Protein AF-A0A842W9D4-F1 (afdb_monomer_lite)

pLDDT: mean 93.51, std 5.96, range [63.38, 97.62]

Foldseek 3Di:
DDDDDDDDDDPVVVVVLVVCVVVVVAVDSVRSVVVVVVVVVVVVVVD

Radius of gyration: 11.85 Å; chains: 1; bounding box: 22×27×31 Å

Structure (mmCIF, N/CA/C/O backbone):
data_AF-A0A842W9D4-F1
#
_entry.id   AF-A0A842W9D4-F1
#
loop_
_atom_site.group_PDB
_atom_site.id
_atom_site.type_symbol
_atom_site.label_atom_id
_atom_site.label_alt_id
_atom_site.label_comp_id
_atom_site.label_asym_id
_atom_site.label_entity_id
_atom_site.label_seq_id
_atom_site.pdbx_PDB_ins_code
_atom_site.Cartn_x
_atom_site.Cartn_y
_atom_site.Cartn_z
_atom_site.occupancy
_atom_site.B_iso_or_equiv
_atom_site.auth_seq_id
_atom_site.auth_comp_id
_atom_site.auth_asym_id
_atom_site.auth_atom_id
_atom_site.pdbx_PDB_model_num
ATOM 1 N N . MET A 1 1 ? 13.096 18.246 3.710 1.00 80.19 1 MET A N 1
ATOM 2 C CA . MET A 1 1 ? 14.135 17.312 3.222 1.00 80.19 1 MET A CA 1
ATOM 3 C C . MET A 1 1 ? 13.591 15.895 3.367 1.00 80.19 1 MET A C 1
ATOM 5 O O . MET A 1 1 ? 12.901 15.660 4.353 1.00 80.19 1 MET A O 1
ATOM 9 N N . LYS A 1 2 ? 13.788 15.001 2.391 1.00 87.75 2 LYS A N 1
ATOM 10 C CA . LYS A 1 2 ? 13.369 13.590 2.485 1.00 87.75 2 LYS A CA 1
ATOM 11 C C . LYS A 1 2 ? 14.601 12.707 2.325 1.00 87.75 2 LYS A C 1
ATOM 13 O O . LYS A 1 2 ? 15.335 12.895 1.361 1.00 87.75 2 LYS A O 1
ATOM 18 N N . GLU A 1 3 ? 14.772 11.744 3.219 1.00 93.94 3 GLU A N 1
ATOM 19 C CA . GLU A 1 3 ? 15.870 10.779 3.166 1.00 93.94 3 GLU A CA 1
ATOM 20 C C . GLU A 1 3 ? 15.446 9.512 2.419 1.00 93.94 3 GLU A C 1
ATOM 22 O O . GLU A 1 3 ? 14.313 9.039 2.560 1.00 93.94 3 GLU A O 1
ATOM 27 N N . ARG A 1 4 ? 16.353 8.951 1.612 1.00 93.75 4 ARG A N 1
ATOM 28 C CA . ARG A 1 4 ? 16.129 7.661 0.952 1.00 93.75 4 ARG A CA 1
ATOM 29 C C . ARG A 1 4 ? 16.596 6.548 1.879 1.00 93.75 4 ARG A C 1
ATOM 31 O O . ARG A 1 4 ? 17.761 6.500 2.252 1.00 93.75 4 ARG A O 1
ATOM 38 N N . ILE A 1 5 ? 15.695 5.619 2.169 1.00 94.12 5 ILE A N 1
ATOM 39 C CA . ILE A 1 5 ? 15.992 4.414 2.943 1.00 94.12 5 ILE A CA 1
ATOM 40 C C . ILE A 1 5 ? 15.716 3.165 2.108 1.00 94.12 5 ILE A C 1
ATOM 42 O O . ILE A 1 5 ? 14.846 3.172 1.233 1.00 94.12 5 ILE A O 1
ATOM 46 N N . THR A 1 6 ? 16.435 2.090 2.411 1.00 95.31 6 THR A N 1
ATOM 47 C CA . THR A 1 6 ? 16.168 0.747 1.886 1.00 95.31 6 THR A CA 1
ATOM 48 C C . THR A 1 6 ? 15.579 -0.089 3.010 1.00 95.31 6 THR A C 1
ATOM 50 O O . THR A 1 6 ? 16.124 -0.107 4.111 1.00 95.31 6 THR A O 1
ATOM 53 N N . VAL A 1 7 ? 14.467 -0.772 2.746 1.00 94.06 7 VAL A N 1
ATOM 54 C CA . VAL A 1 7 ? 13.781 -1.608 3.737 1.00 94.06 7 VAL A CA 1
ATOM 55 C C . VAL A 1 7 ? 13.483 -2.983 3.157 1.00 94.06 7 VAL A C 1
ATOM 57 O O . VAL A 1 7 ? 13.103 -3.106 1.992 1.00 94.06 7 VAL A O 1
ATOM 60 N N . THR A 1 8 ? 13.625 -4.010 3.988 1.00 96.81 8 THR A N 1
ATOM 61 C CA . THR A 1 8 ? 13.144 -5.361 3.694 1.00 96.81 8 THR A CA 1
ATOM 62 C C . THR A 1 8 ? 11.764 -5.507 4.317 1.00 96.81 8 THR A C 1
ATOM 64 O O . THR A 1 8 ? 11.608 -5.292 5.516 1.00 96.81 8 THR A O 1
ATOM 67 N N . ILE A 1 9 ? 10.761 -5.850 3.512 1.00 95.12 9 ILE A N 1
ATOM 68 C CA . ILE A 1 9 ? 9.380 -6.030 3.969 1.00 95.12 9 ILE A CA 1
ATOM 69 C C . ILE A 1 9 ? 8.799 -7.322 3.408 1.00 95.12 9 ILE A C 1
ATOM 71 O O . ILE A 1 9 ? 9.268 -7.834 2.388 1.00 95.12 9 ILE A O 1
ATOM 75 N N . ASP A 1 10 ? 7.764 -7.828 4.072 1.00 97.62 10 ASP A N 1
ATOM 76 C CA . ASP A 1 10 ? 7.038 -9.000 3.607 1.00 97.62 10 ASP A CA 1
ATOM 77 C C . ASP A 1 10 ? 6.449 -8.791 2.195 1.00 97.62 10 ASP A C 1
ATOM 79 O O . ASP A 1 10 ? 6.007 -7.695 1.824 1.00 97.62 10 ASP A O 1
ATOM 83 N N . LYS A 1 11 ? 6.450 -9.861 1.388 1.00 97.06 11 LYS A N 1
ATOM 84 C CA . LYS A 1 11 ? 6.006 -9.807 -0.012 1.00 97.06 11 LYS A CA 1
ATOM 85 C C . LYS A 1 11 ? 4.518 -9.496 -0.136 1.00 97.06 11 LYS A C 1
ATOM 87 O O . LYS A 1 11 ? 4.127 -8.833 -1.096 1.00 97.06 11 LYS A O 1
ATOM 92 N N . GLU A 1 12 ? 3.683 -9.969 0.781 1.00 97.25 12 GLU A N 1
ATOM 93 C CA . GLU A 1 12 ? 2.247 -9.698 0.762 1.00 97.25 12 GLU A CA 1
ATOM 94 C C . GLU A 1 12 ? 1.962 -8.238 1.107 1.00 97.25 12 GLU A C 1
ATOM 96 O O . GLU A 1 12 ? 1.156 -7.599 0.426 1.00 97.25 12 GLU A O 1
ATOM 101 N N . LEU A 1 13 ? 2.694 -7.674 2.074 1.00 95.69 13 LEU A N 1
ATOM 102 C CA . LEU A 1 13 ? 2.625 -6.244 2.394 1.00 95.69 13 LEU A 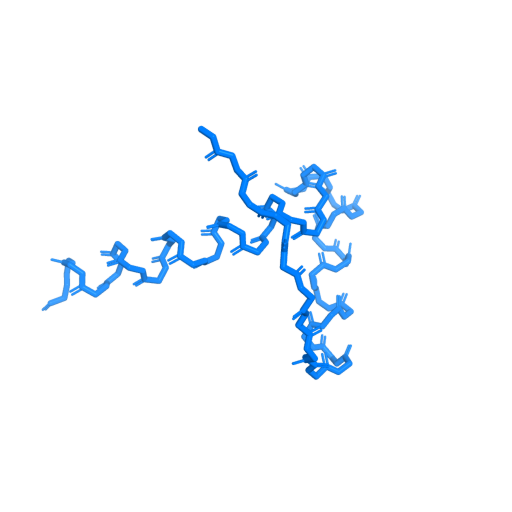CA 1
ATOM 103 C C . LEU A 1 13 ? 3.036 -5.375 1.201 1.00 95.69 13 LEU A C 1
ATOM 105 O O . LEU A 1 13 ? 2.338 -4.414 0.868 1.00 95.69 13 LEU A O 1
ATOM 109 N N . LEU A 1 14 ? 4.128 -5.733 0.517 1.00 95.88 14 LEU A N 1
ATOM 110 C CA . LEU A 1 14 ? 4.564 -5.024 -0.687 1.00 95.88 14 LEU A CA 1
ATOM 111 C C . LEU A 1 14 ? 3.506 -5.097 -1.797 1.00 95.88 14 LEU A C 1
ATOM 113 O O . LEU A 1 14 ? 3.160 -4.077 -2.389 1.00 95.88 14 LEU A O 1
ATOM 117 N N . ARG A 1 15 ? 2.934 -6.282 -2.042 1.00 97.06 15 ARG A N 1
ATOM 118 C CA . ARG A 1 15 ? 1.857 -6.467 -3.030 1.00 97.06 15 ARG A CA 1
ATOM 119 C C . ARG A 1 15 ? 0.612 -5.660 -2.682 1.00 97.06 15 ARG A C 1
ATOM 121 O O . ARG A 1 15 ? -0.044 -5.132 -3.577 1.00 97.06 15 ARG A O 1
ATOM 128 N N . TRP A 1 16 ? 0.256 -5.580 -1.402 1.00 96.50 16 TRP A N 1
ATOM 129 C CA . TRP A 1 16 ? -0.856 -4.750 -0.957 1.00 96.50 16 TRP A CA 1
ATOM 130 C C . TRP A 1 16 ? -0.577 -3.272 -1.238 1.00 96.50 16 TRP A C 1
ATOM 132 O O . TRP A 1 16 ? -1.442 -2.584 -1.777 1.00 96.50 16 TRP A O 1
ATOM 142 N N . LEU A 1 17 ? 0.634 -2.793 -0.943 1.00 95.50 17 LEU A N 1
ATOM 143 C CA . LEU A 1 17 ? 1.037 -1.417 -1.227 1.00 95.50 17 LEU A CA 1
ATOM 144 C C . LEU A 1 17 ? 0.948 -1.105 -2.728 1.00 95.50 17 LEU A C 1
ATOM 146 O O . LEU A 1 17 ? 0.343 -0.101 -3.101 1.00 95.50 17 LEU A O 1
ATOM 150 N N . ASP A 1 18 ? 1.464 -1.997 -3.574 1.00 95.50 18 ASP A N 1
ATOM 151 C CA . ASP A 1 18 ? 1.448 -1.848 -5.033 1.00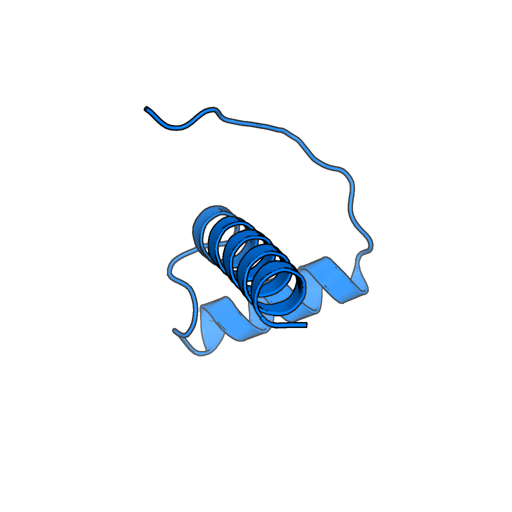 95.50 18 ASP A CA 1
ATOM 152 C C . ASP A 1 18 ? 0.022 -1.773 -5.594 1.00 95.50 18 ASP A C 1
ATOM 154 O O . ASP A 1 18 ? -0.301 -0.847 -6.334 1.00 95.50 18 ASP A O 1
ATOM 158 N N . LYS A 1 19 ? -0.890 -2.640 -5.134 1.00 97.19 19 LYS A N 1
ATOM 159 C CA . LYS A 1 19 ? -2.309 -2.580 -5.533 1.00 97.19 19 LYS A CA 1
ATOM 160 C C . LYS A 1 19 ? -2.969 -1.237 -5.206 1.00 97.19 19 LYS A C 1
ATOM 162 O O . LYS A 1 19 ? -3.902 -0.825 -5.892 1.00 97.19 19 LYS A O 1
ATOM 167 N N . ASN A 1 20 ? -2.548 -0.566 -4.134 1.00 95.12 20 ASN A N 1
ATOM 168 C CA . ASN A 1 20 ? -3.083 0.749 -3.775 1.00 95.12 20 ASN A CA 1
ATOM 169 C C . ASN A 1 20 ? -2.481 1.878 -4.632 1.00 95.12 20 ASN A C 1
ATOM 171 O O . ASN A 1 20 ? -3.132 2.906 -4.824 1.00 95.12 20 ASN A O 1
ATOM 175 N N . ILE A 1 21 ? -1.284 1.683 -5.190 1.00 95.38 21 ILE A N 1
ATOM 176 C CA . ILE A 1 21 ? -0.712 2.585 -6.198 1.00 95.38 21 ILE A CA 1
ATOM 177 C C . ILE A 1 21 ? -1.500 2.459 -7.506 1.00 95.38 21 ILE A C 1
ATOM 179 O O . ILE A 1 21 ? -1.920 3.475 -8.054 1.00 95.38 21 ILE A O 1
ATOM 183 N N . ASP A 1 22 ? -1.806 1.234 -7.945 1.00 94.56 22 ASP A N 1
ATOM 184 C CA . ASP A 1 22 ? -2.601 0.990 -9.162 1.00 94.56 22 ASP A CA 1
ATOM 185 C C . ASP A 1 22 ? -3.998 1.621 -9.075 1.00 94.56 22 ASP A C 1
ATOM 187 O O . ASP A 1 22 ? -4.515 2.189 -10.037 1.00 94.56 22 ASP A O 1
ATOM 191 N N . LYS A 1 23 ? -4.593 1.594 -7.877 1.00 95.19 23 LYS A N 1
ATOM 192 C CA . LYS A 1 23 ? -5.868 2.260 -7.566 1.00 95.19 23 LYS A CA 1
ATOM 193 C C . LYS A 1 23 ? -5.768 3.787 -7.468 1.00 95.19 23 LYS A C 1
ATOM 195 O O . LYS A 1 23 ? -6.759 4.427 -7.130 1.00 95.19 23 LYS A O 1
ATOM 200 N N . LYS A 1 24 ? -4.595 4.377 -7.728 1.00 91.56 24 LYS A N 1
ATOM 201 C CA . LYS A 1 24 ? -4.299 5.814 -7.599 1.00 91.56 24 LYS A CA 1
ATOM 202 C C . LYS A 1 24 ? -4.548 6.382 -6.195 1.00 91.56 24 LYS A C 1
ATOM 204 O O . LYS A 1 24 ? -4.724 7.586 -6.041 1.00 91.56 24 LYS A O 1
ATOM 209 N N . ILE A 1 25 ? -4.532 5.533 -5.164 1.00 92.69 25 ILE A N 1
ATOM 210 C CA . ILE A 1 25 ? -4.610 5.969 -3.760 1.00 92.69 25 ILE A CA 1
ATOM 211 C C . ILE A 1 25 ? -3.256 6.549 -3.336 1.00 92.69 25 ILE A C 1
ATO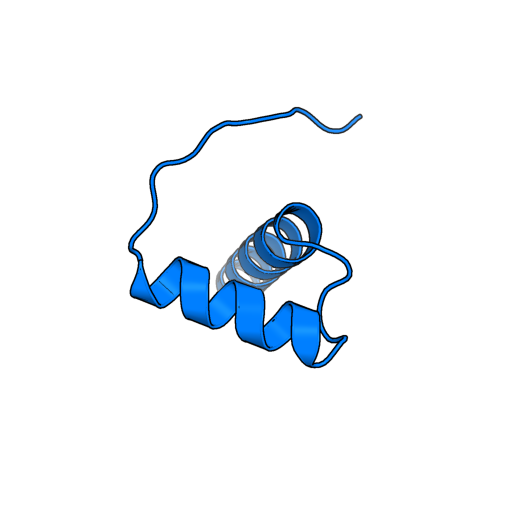M 213 O O . ILE A 1 25 ? -3.191 7.551 -2.626 1.00 92.69 25 ILE A O 1
ATOM 217 N N . PHE A 1 26 ? -2.161 5.945 -3.808 1.00 96.19 26 PHE A N 1
ATOM 218 C CA . PHE A 1 26 ? -0.805 6.426 -3.570 1.00 96.19 26 PHE A CA 1
ATOM 219 C C . PHE A 1 26 ? -0.105 6.779 -4.879 1.00 96.19 26 PHE A C 1
ATOM 221 O O . PHE A 1 26 ? -0.188 6.038 -5.850 1.00 96.19 26 PHE A O 1
ATOM 228 N N . ALA A 1 27 ? 0.657 7.876 -4.881 1.00 93.75 27 ALA A N 1
ATOM 229 C CA . ALA A 1 27 ? 1.464 8.268 -6.034 1.00 93.75 27 ALA A CA 1
ATOM 230 C C . ALA A 1 27 ? 2.635 7.304 -6.318 1.00 93.75 27 ALA A C 1
ATOM 232 O O . ALA A 1 27 ? 3.044 7.153 -7.463 1.00 93.75 27 ALA A O 1
ATOM 233 N N . ASN A 1 28 ? 3.211 6.685 -5.281 1.00 94.94 28 ASN A N 1
ATOM 234 C CA . ASN A 1 28 ? 4.286 5.691 -5.371 1.00 94.94 28 ASN A CA 1
ATOM 235 C C . ASN A 1 28 ? 4.470 4.971 -4.019 1.00 94.94 28 ASN A C 1
ATOM 237 O O . ASN A 1 28 ? 3.824 5.322 -3.027 1.00 94.94 28 ASN A O 1
ATOM 241 N N . ARG A 1 29 ? 5.386 3.990 -3.965 1.00 94.50 29 ARG A N 1
ATOM 242 C CA . ARG A 1 29 ? 5.686 3.207 -2.750 1.00 94.50 29 ARG A CA 1
ATOM 243 C C . ARG A 1 29 ? 6.139 4.082 -1.583 1.00 94.50 29 ARG A C 1
ATOM 245 O O . ARG A 1 29 ? 5.658 3.890 -0.474 1.00 94.50 29 ARG A O 1
ATOM 252 N N . SER A 1 30 ? 7.009 5.065 -1.823 1.00 95.00 30 SER A N 1
ATOM 253 C CA . SER A 1 30 ? 7.491 5.975 -0.775 1.00 95.00 30 SER A CA 1
ATOM 254 C C . SER A 1 30 ? 6.360 6.824 -0.195 1.00 95.00 30 SER A C 1
ATOM 256 O O . SER A 1 30 ? 6.267 6.961 1.019 1.00 95.00 30 SER A O 1
ATOM 258 N N . HIS A 1 31 ? 5.468 7.344 -1.042 1.00 94.75 31 HIS A N 1
ATOM 259 C CA . HIS A 1 31 ? 4.295 8.099 -0.608 1.00 94.75 31 HIS A CA 1
ATOM 260 C C . HIS A 1 31 ? 3.332 7.233 0.207 1.00 94.75 31 HIS A C 1
ATOM 262 O O . HIS A 1 31 ? 2.892 7.652 1.274 1.00 94.75 31 HIS A O 1
ATOM 268 N N . GLY A 1 32 ? 3.035 6.017 -0.262 1.00 95.62 32 GLY A N 1
ATOM 269 C CA . GLY A 1 32 ? 2.171 5.097 0.475 1.00 95.62 32 GLY A CA 1
ATOM 270 C C . GL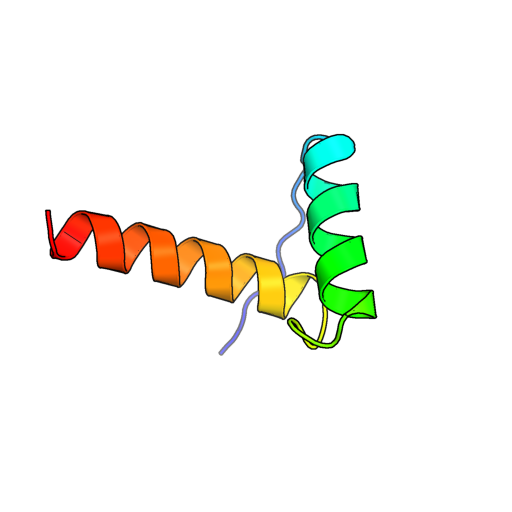Y A 1 32 ? 2.771 4.683 1.817 1.00 95.62 32 GLY A C 1
ATOM 271 O O . GLY A 1 32 ? 2.078 4.706 2.829 1.00 95.62 32 GLY A O 1
ATOM 272 N N . PHE A 1 33 ? 4.072 4.395 1.860 1.00 95.31 33 PHE A N 1
ATOM 273 C CA . PHE A 1 33 ? 4.776 4.076 3.101 1.00 95.31 33 PHE A CA 1
ATOM 274 C C . PHE A 1 33 ? 4.753 5.250 4.094 1.00 95.31 33 PHE A C 1
ATOM 276 O O . PHE A 1 33 ? 4.374 5.073 5.251 1.00 95.31 33 PHE A O 1
ATOM 283 N N . GLU A 1 34 ? 5.067 6.465 3.632 1.00 95.06 34 GLU A N 1
ATOM 284 C CA . GLU A 1 34 ? 5.020 7.686 4.447 1.00 95.06 34 GLU A CA 1
ATOM 285 C C . GLU A 1 34 ? 3.608 7.949 5.000 1.00 95.06 34 GLU A C 1
ATOM 287 O O . GLU A 1 34 ? 3.448 8.242 6.187 1.00 95.06 34 GLU A O 1
ATOM 292 N N . TYR A 1 35 ? 2.577 7.804 4.162 1.00 95.62 35 TYR A N 1
ATOM 293 C CA . TYR A 1 35 ? 1.179 7.976 4.558 1.00 95.62 35 TYR A CA 1
ATOM 294 C C . TYR A 1 35 ? 0.756 6.974 5.640 1.00 95.62 35 TYR A C 1
ATOM 296 O O . TYR A 1 35 ? 0.129 7.355 6.629 1.00 95.62 35 TYR A O 1
ATOM 304 N N . LEU A 1 36 ? 1.108 5.695 5.478 1.00 95.00 36 LEU A N 1
ATOM 305 C CA . LEU A 1 36 ? 0.748 4.644 6.433 1.00 95.00 36 LEU A CA 1
ATOM 306 C C . LEU A 1 36 ? 1.392 4.875 7.803 1.00 95.00 36 LEU A C 1
ATOM 308 O O . LEU A 1 36 ? 0.713 4.724 8.820 1.00 95.00 36 LEU A O 1
ATOM 312 N N . ILE A 1 37 ? 2.663 5.289 7.832 1.00 95.06 37 ILE A N 1
ATOM 313 C CA . ILE A 1 37 ? 3.363 5.639 9.075 1.00 95.06 37 ILE A CA 1
ATOM 314 C C . ILE A 1 37 ? 2.680 6.827 9.755 1.00 95.06 37 ILE A C 1
ATOM 316 O O . ILE A 1 37 ? 2.350 6.744 10.937 1.00 95.06 37 ILE A O 1
ATOM 320 N N . LYS A 1 38 ? 2.399 7.907 9.012 1.00 95.62 38 LYS A N 1
ATOM 321 C CA . LYS A 1 38 ? 1.696 9.085 9.548 1.00 95.62 38 LYS A CA 1
ATOM 322 C C . LYS A 1 38 ? 0.349 8.709 10.160 1.00 95.62 38 LYS A C 1
ATOM 324 O O . LYS A 1 38 ? 0.085 9.045 11.310 1.00 95.62 38 LYS A O 1
ATOM 329 N N . ARG A 1 39 ? -0.453 7.921 9.439 1.00 95.25 39 ARG A N 1
ATOM 330 C CA . ARG A 1 39 ? -1.761 7.454 9.912 1.00 95.25 39 ARG A CA 1
ATOM 331 C C . ARG A 1 39 ? -1.659 6.599 11.178 1.00 95.25 39 ARG A C 1
ATOM 333 O O . ARG A 1 39 ? -2.544 6.662 12.027 1.00 95.25 39 ARG A O 1
ATOM 340 N N . LYS A 1 40 ? -0.617 5.771 11.312 1.00 95.81 40 LYS A N 1
ATOM 341 C CA . LYS A 1 40 ? -0.383 4.969 12.524 1.00 95.81 40 LYS A CA 1
ATOM 342 C C . LYS A 1 40 ? -0.041 5.861 13.721 1.00 95.81 40 LYS A C 1
ATOM 344 O O . LYS A 1 40 ? -0.645 5.676 14.772 1.00 95.81 40 LYS A O 1
ATOM 349 N N . ILE A 1 41 ? 0.824 6.861 13.532 1.00 96.06 41 ILE A N 1
ATOM 350 C CA . ILE A 1 41 ? 1.175 7.849 14.566 1.00 96.06 41 ILE A CA 1
ATOM 351 C C . ILE A 1 41 ? -0.059 8.645 15.010 1.00 96.06 41 ILE A C 1
ATOM 353 O O . ILE A 1 41 ? -0.277 8.834 16.201 1.00 96.06 41 ILE A O 1
ATOM 357 N N . GLU A 1 42 ? -0.890 9.105 14.073 1.00 95.25 42 GLU A N 1
ATOM 358 C CA . GLU A 1 42 ? -2.127 9.833 14.397 1.00 95.25 42 GLU A CA 1
ATOM 359 C C . GLU A 1 42 ? -3.095 8.984 15.224 1.00 95.25 42 GLU A C 1
ATOM 361 O O . GLU A 1 42 ? -3.678 9.478 16.184 1.00 95.25 42 GLU A O 1
ATOM 366 N N . LYS A 1 43 ? -3.239 7.696 14.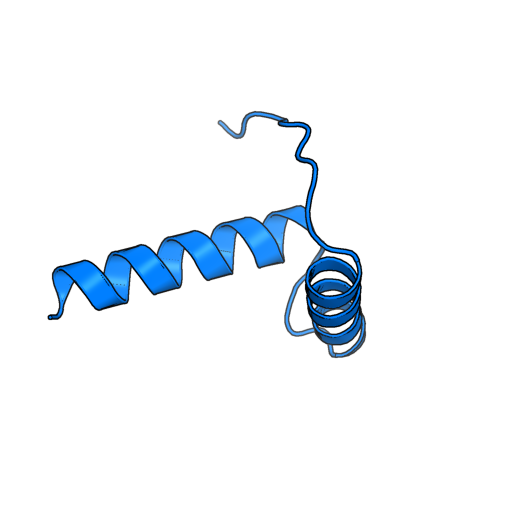891 1.00 95.00 43 LYS A N 1
ATOM 367 C CA . LYS A 1 43 ? -4.062 6.770 15.679 1.00 95.00 43 LYS A CA 1
ATOM 368 C C . LYS A 1 43 ? -3.541 6.576 17.099 1.00 95.00 43 LYS A C 1
ATOM 370 O O . LYS A 1 43 ? -4.355 6.412 17.990 1.00 95.00 43 LYS A O 1
ATOM 375 N N . GLU A 1 44 ? -2.226 6.576 17.301 1.00 93.94 44 GLU A N 1
ATOM 376 C CA . GLU A 1 44 ? -1.619 6.455 18.635 1.00 93.94 44 GLU A CA 1
ATOM 377 C C . GLU A 1 44 ? -1.742 7.737 19.456 1.00 93.94 44 GLU A C 1
ATOM 379 O O . GLU A 1 44 ? -1.867 7.664 20.667 1.00 93.94 44 GLU A O 1
ATOM 384 N N . LYS A 1 45 ? -1.734 8.910 18.813 1.00 87.75 45 LYS A N 1
ATOM 385 C CA . LYS A 1 45 ? -1.942 10.198 19.496 1.00 87.75 45 LYS A CA 1
ATOM 386 C C . LYS A 1 45 ? -3.393 10.439 19.911 1.00 87.75 45 LYS A C 1
ATOM 388 O O . LYS A 1 45 ? -3.634 11.217 20.826 1.00 87.75 45 LYS A O 1
ATOM 393 N N . ASN A 1 46 ? -4.331 9.829 19.193 1.00 75.25 46 ASN A N 1
ATOM 394 C CA . ASN A 1 46 ? -5.770 9.966 19.412 1.00 75.25 46 ASN A CA 1
ATOM 395 C C . ASN A 1 46 ? -6.372 8.781 20.195 1.00 75.25 46 ASN A C 1
ATOM 397 O O . ASN A 1 46 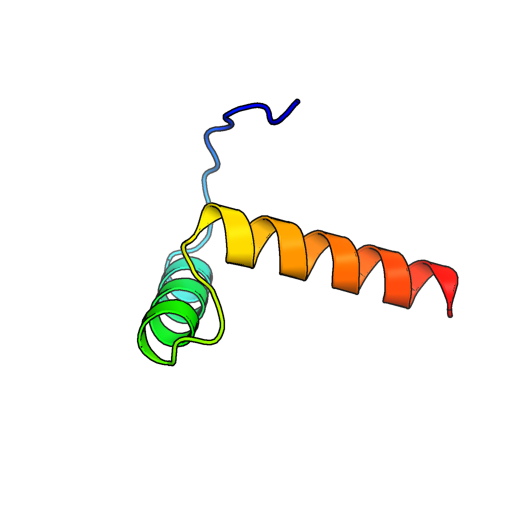? -7.597 8.677 20.261 1.00 75.25 46 ASN A O 1
ATOM 401 N N . ALA A 1 47 ? -5.535 7.877 20.713 1.00 63.38 47 ALA A N 1
ATOM 402 C CA . ALA A 1 47 ? -5.910 6.744 21.561 1.00 63.38 47 ALA A CA 1
ATOM 403 C C . ALA A 1 47 ? -5.481 7.014 23.006 1.00 63.38 47 ALA A C 1
ATOM 405 O O . ALA A 1 47 ? -6.232 6.588 23.909 1.00 63.38 47 ALA A O 1
#

Sequence (47 aa):
MKERITVTIDKELLRWLDKNIDKKIFANRSHGFEYLIKRKIEKEKNA

Secondary structure (DSSP, 8-state):
----------HHHHHHHHHHHHTTS-SSHHHHHHHHHHHHHHHHHT-